Protein AF-A0A355BAM1-F1 (afdb_monomer)

Radius of gyration: 11.24 Å; Cα contacts (8 Å, |Δi|>4): 36; chains: 1; bounding box: 22×22×28 Å

Solvent-accessible surface area (backbone atoms only — not comparable to full-atom values): 3320 Å² total; per-residue (Å²): 112,68,65,64,50,51,57,51,49,72,75,42,56,67,69,58,46,55,58,56,46,73,80,37,80,88,58,72,47,76,48,76,47,73,46,96,88,70,47,80,46,76,49,69,41,76,57,38,60,73,76,113

Nearest PDB structures (foldseek):
  6bz1-assembly1_C  TM=3.986E-01  e=3.351E-01  Homo sapiens
  3mu6-assembly1_B  TM=3.699E-01  e=5.131E-01  Homo sapiens
  6wc2-assembly2_C  TM=4.211E-01  e=6.815E-01  Homo sapiens
  1n6j-assembly1_A  TM=4.150E-01  e=1.120E+00  Homo sapiens
  6c9l-assembly2_D  TM=4.317E-01  e=1.386E+00  Homo sapiens

Structure (mmCIF, N/CA/C/O backbone):
data_AF-A0A355BAM1-F1
#
_entry.id   AF-A0A355BAM1-F1
#
loop_
_atom_site.group_PDB
_atom_site.id
_atom_site.type_symbol
_atom_site.label_atom_id
_atom_site.label_alt_id
_atom_site.label_comp_id
_atom_site.label_asym_id
_atom_site.label_entity_id
_atom_site.label_seq_id
_atom_site.pdbx_PDB_ins_code
_atom_site.Cartn_x
_atom_site.Cartn_y
_atom_site.Cartn_z
_atom_site.occupancy
_atom_site.B_iso_or_equiv
_atom_site.auth_seq_id
_atom_site.auth_comp_id
_atom_site.auth_asym_id
_atom_site.auth_atom_id
_atom_site.pdbx_PDB_model_num
ATOM 1 N N . MET A 1 1 ? 1.450 -11.931 12.065 1.00 78.31 1 MET A N 1
ATOM 2 C CA . MET A 1 1 ? 0.445 -11.748 10.987 1.00 78.31 1 MET A CA 1
ATOM 3 C C . MET A 1 1 ? 0.825 -10.636 10.017 1.00 78.31 1 MET A C 1
ATOM 5 O O . MET A 1 1 ? 0.736 -10.875 8.823 1.00 78.31 1 MET A O 1
ATOM 9 N N . ALA A 1 2 ? 1.242 -9.456 10.494 1.00 89.56 2 ALA A N 1
ATOM 10 C CA . ALA A 1 2 ? 1.613 -8.332 9.625 1.00 89.56 2 ALA A CA 1
ATOM 11 C C . ALA A 1 2 ? 2.696 -8.681 8.585 1.00 89.56 2 ALA A C 1
ATOM 13 O O . ALA A 1 2 ? 2.522 -8.350 7.420 1.00 89.56 2 ALA A O 1
ATOM 14 N N . ASP A 1 3 ? 3.740 -9.413 8.984 1.00 91.69 3 ASP A N 1
ATOM 15 C CA . ASP A 1 3 ? 4.838 -9.833 8.099 1.00 91.69 3 ASP A CA 1
ATOM 16 C C . ASP A 1 3 ? 4.352 -10.632 6.875 1.00 91.69 3 ASP A C 1
ATOM 18 O O . ASP A 1 3 ? 4.581 -10.240 5.737 1.00 91.69 3 ASP A O 1
ATOM 22 N N . GLY A 1 4 ? 3.527 -11.663 7.090 1.00 94.44 4 GLY A N 1
ATOM 23 C CA . GLY A 1 4 ? 2.947 -12.439 5.987 1.00 94.44 4 GLY A CA 1
ATOM 24 C C . GLY A 1 4 ? 2.058 -11.612 5.051 1.00 94.44 4 GLY A C 1
ATOM 25 O O . GLY A 1 4 ? 2.058 -11.839 3.843 1.00 94.44 4 GLY A O 1
ATOM 26 N N . TYR A 1 5 ? 1.334 -10.619 5.581 1.00 93.88 5 TYR A N 1
ATOM 27 C CA . TYR A 1 5 ? 0.594 -9.676 4.741 1.00 93.88 5 TYR A CA 1
ATOM 28 C C . TYR A 1 5 ? 1.534 -8.764 3.951 1.00 93.88 5 TYR A C 1
ATOM 30 O O . TYR A 1 5 ? 1.290 -8.553 2.769 1.00 93.88 5 TYR A O 1
ATOM 38 N N . ALA A 1 6 ? 2.611 -8.261 4.556 1.00 94.25 6 ALA A N 1
ATOM 39 C CA . ALA A 1 6 ? 3.601 -7.449 3.859 1.00 94.25 6 ALA A CA 1
ATOM 40 C C . ALA A 1 6 ? 4.246 -8.23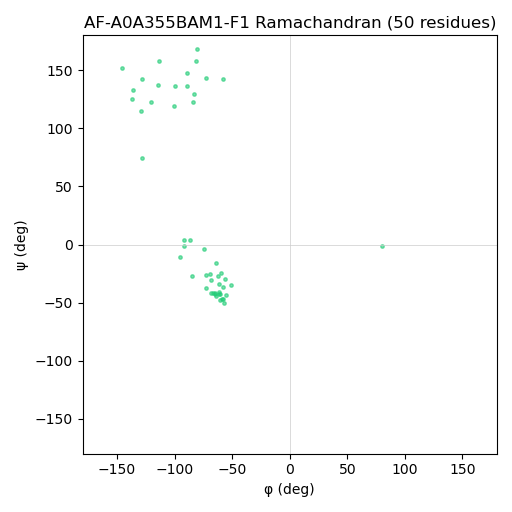2 2.706 1.00 94.25 6 ALA A C 1
ATOM 42 O O . ALA A 1 6 ? 4.250 -7.741 1.580 1.00 94.25 6 ALA A O 1
ATOM 43 N N . THR A 1 7 ? 4.685 -9.474 2.938 1.00 95.12 7 THR A N 1
ATOM 44 C CA . THR A 1 7 ? 5.214 -10.343 1.874 1.00 95.12 7 THR A CA 1
ATOM 45 C C . THR A 1 7 ? 4.183 -10.581 0.773 1.00 95.12 7 THR A C 1
ATOM 47 O O . THR A 1 7 ? 4.500 -10.425 -0.404 1.00 95.12 7 THR A O 1
ATOM 50 N N . ALA A 1 8 ? 2.935 -10.904 1.129 1.00 95.06 8 ALA A N 1
ATOM 51 C CA . ALA A 1 8 ? 1.878 -11.119 0.143 1.00 95.06 8 ALA A CA 1
ATOM 52 C C . ALA A 1 8 ? 1.599 -9.855 -0.690 1.00 95.06 8 ALA A C 1
ATOM 54 O O . ALA A 1 8 ? 1.478 -9.936 -1.910 1.00 95.06 8 ALA A O 1
ATOM 55 N N . PHE A 1 9 ? 1.547 -8.681 -0.056 1.00 95.06 9 PHE A N 1
ATOM 56 C CA . PHE A 1 9 ? 1.310 -7.411 -0.743 1.00 95.06 9 PHE A CA 1
ATOM 57 C C . PHE A 1 9 ? 2.479 -6.968 -1.630 1.00 95.06 9 PHE A C 1
ATOM 59 O O . PHE A 1 9 ? 2.230 -6.268 -2.603 1.00 95.06 9 PHE A O 1
ATOM 66 N N . MET A 1 10 ? 3.716 -7.392 -1.344 1.00 93.62 10 MET A N 1
ATOM 67 C CA . MET A 1 10 ? 4.874 -7.142 -2.218 1.00 93.62 10 MET A CA 1
ATOM 68 C C . MET A 1 10 ? 4.857 -7.995 -3.493 1.00 93.62 10 MET A C 1
ATOM 70 O O . MET A 1 10 ? 5.427 -7.596 -4.503 1.00 93.62 10 MET A O 1
ATOM 74 N N . VAL A 1 11 ? 4.209 -9.164 -3.458 1.00 95.56 11 VAL A N 1
ATOM 75 C CA . VAL A 1 11 ? 4.058 -10.049 -4.628 1.00 95.56 11 VAL A CA 1
ATOM 76 C C . VAL A 1 11 ? 2.861 -9.644 -5.497 1.00 95.56 11 VAL A C 1
ATOM 78 O O . VAL A 1 11 ? 2.835 -9.918 -6.694 1.00 95.56 11 VAL A O 1
ATOM 81 N N . MET A 1 12 ? 1.849 -9.008 -4.907 1.00 92.94 12 MET A N 1
ATOM 82 C CA . MET A 1 12 ? 0.619 -8.621 -5.596 1.00 92.94 12 MET A CA 1
ATOM 83 C C . MET A 1 12 ? 0.706 -7.235 -6.240 1.00 92.94 12 MET A C 1
ATOM 85 O O . MET A 1 12 ? 1.271 -6.302 -5.675 1.00 92.94 12 MET A O 1
ATOM 89 N N . ASP A 1 13 ? 0.012 -7.061 -7.368 1.00 93.75 13 ASP A N 1
ATOM 90 C CA . ASP A 1 13 ? -0.212 -5.737 -7.954 1.00 93.75 13 ASP A CA 1
ATOM 91 C C . ASP A 1 13 ? -0.924 -4.800 -6.967 1.00 93.75 13 ASP A C 1
ATOM 93 O O . ASP A 1 13 ? -1.854 -5.204 -6.257 1.00 93.75 13 ASP A O 1
ATOM 97 N N . ILE A 1 14 ? -0.550 -3.517 -6.971 1.00 94.06 14 ILE A N 1
ATOM 98 C CA . ILE A 1 14 ? -1.093 -2.521 -6.035 1.00 94.06 14 ILE A CA 1
ATOM 99 C C . ILE A 1 14 ? -2.624 -2.398 -6.119 1.00 94.06 14 ILE A C 1
ATOM 101 O O . ILE A 1 14 ? -3.297 -2.278 -5.095 1.00 94.06 14 ILE A O 1
ATOM 105 N N . GLU A 1 15 ? -3.202 -2.507 -7.316 1.00 93.62 15 GLU A N 1
ATOM 106 C CA . GLU A 1 15 ? -4.653 -2.446 -7.527 1.00 93.62 15 GLU A CA 1
ATOM 107 C C . GLU A 1 15 ? -5.376 -3.630 -6.867 1.00 93.62 15 GLU A C 1
ATOM 109 O O . GLU A 1 15 ? -6.397 -3.451 -6.193 1.00 93.62 15 GLU A O 1
ATOM 114 N N . LYS A 1 16 ? -4.804 -4.837 -6.987 1.00 94.88 16 LYS A N 1
ATOM 115 C CA . LYS A 1 16 ? -5.315 -6.056 -6.341 1.00 94.88 16 LYS A CA 1
ATOM 116 C C . LYS A 1 16 ? -5.184 -5.959 -4.824 1.00 94.88 16 LYS A C 1
ATOM 118 O O . LYS A 1 16 ? -6.127 -6.295 -4.107 1.00 94.88 16 LYS A O 1
ATOM 123 N N . SER A 1 17 ? -4.058 -5.442 -4.336 1.00 94.81 17 SER A N 1
ATOM 124 C CA . SER A 1 17 ? -3.813 -5.191 -2.912 1.00 94.81 17 SER A CA 1
ATOM 125 C C . SER A 1 17 ? -4.857 -4.243 -2.315 1.00 94.81 17 SER A C 1
ATOM 127 O O . SER A 1 17 ? -5.462 -4.555 -1.288 1.00 94.81 17 SER A O 1
ATOM 129 N N . ILE A 1 18 ? 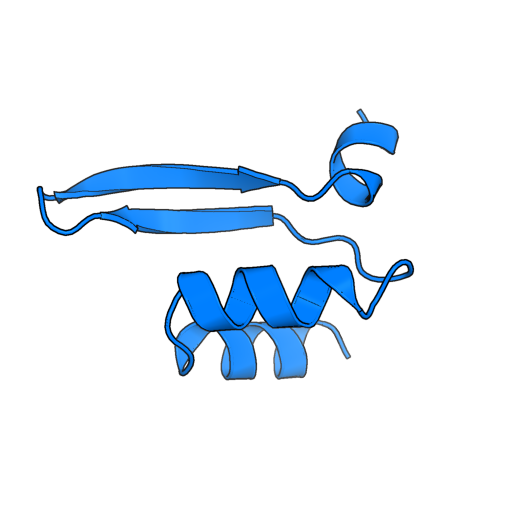-5.159 -3.130 -2.991 1.00 93.44 18 ILE 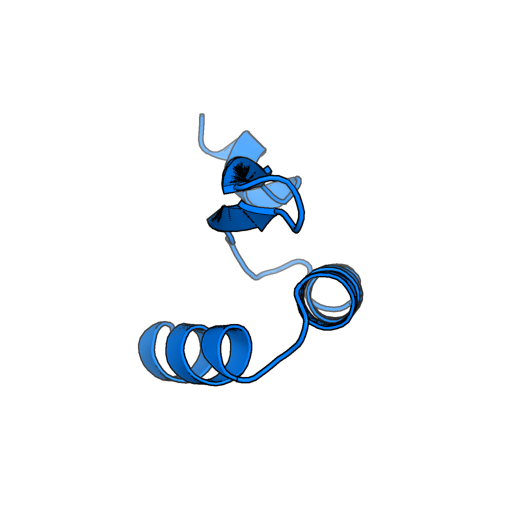A N 1
ATOM 130 C CA . ILE A 1 18 ? -6.192 -2.177 -2.558 1.00 93.44 18 ILE A CA 1
ATOM 131 C C . ILE A 1 18 ? -7.587 -2.820 -2.569 1.00 93.44 18 ILE A C 1
ATOM 133 O O . ILE A 1 18 ? -8.351 -2.647 -1.615 1.00 93.44 18 ILE A O 1
ATOM 137 N N . ALA A 1 19 ? -7.936 -3.576 -3.615 1.00 94.25 19 ALA A N 1
ATOM 138 C CA . ALA A 1 19 ? -9.224 -4.267 -3.699 1.00 94.25 19 ALA A CA 1
ATOM 139 C C . ALA A 1 19 ? -9.405 -5.300 -2.573 1.00 94.25 19 ALA A C 1
ATOM 141 O O . ALA A 1 19 ? -10.470 -5.364 -1.960 1.00 94.25 19 ALA A O 1
ATOM 142 N N . PHE A 1 20 ? -8.354 -6.054 -2.243 1.00 93.00 20 PHE A N 1
ATOM 143 C CA . PHE A 1 20 ? -8.367 -7.026 -1.151 1.00 93.00 20 PHE A CA 1
ATOM 144 C C . PHE A 1 20 ? -8.649 -6.375 0.210 1.00 93.00 20 PHE A C 1
ATOM 146 O O . PHE A 1 20 ? -9.451 -6.885 0.995 1.00 93.00 20 PHE A O 1
ATOM 153 N N . ILE A 1 21 ? -8.029 -5.224 0.486 1.00 93.06 21 ILE A N 1
ATOM 154 C CA . ILE A 1 21 ? -8.177 -4.522 1.770 1.00 93.06 21 ILE A CA 1
ATOM 155 C C . ILE A 1 21 ? -9.589 -3.962 1.953 1.00 93.06 21 ILE A C 1
ATOM 157 O O . ILE A 1 21 ? -10.080 -3.927 3.081 1.00 93.06 21 ILE A O 1
ATOM 161 N N . LYS A 1 22 ? -10.287 -3.581 0.871 1.00 88.75 22 LYS A N 1
ATOM 162 C CA . LYS A 1 22 ? -11.686 -3.113 0.951 1.00 88.75 22 LYS A CA 1
ATOM 163 C C . LYS A 1 22 ? -12.615 -4.142 1.609 1.00 88.75 22 LYS A C 1
ATOM 165 O O . LYS A 1 22 ? -13.551 -3.746 2.294 1.00 88.75 22 LYS A O 1
ATOM 170 N N . ASN A 1 23 ? -12.311 -5.433 1.471 1.00 88.56 23 ASN A N 1
ATOM 171 C CA . ASN A 1 23 ? -13.074 -6.532 2.073 1.00 88.56 23 ASN A CA 1
ATOM 172 C C . ASN A 1 23 ? -12.556 -6.953 3.465 1.00 88.56 23 ASN A C 1
ATOM 174 O O . ASN A 1 23 ? -13.042 -7.922 4.044 1.00 88.56 23 ASN A O 1
ATOM 178 N N . LYS A 1 24 ? -11.555 -6.253 4.014 1.00 88.06 24 LYS A N 1
ATOM 179 C CA . LYS A 1 24 ? -10.904 -6.554 5.298 1.00 88.06 24 LYS A CA 1
ATOM 180 C C . LYS A 1 24 ? -10.894 -5.297 6.188 1.00 88.06 24 LYS A C 1
ATOM 182 O O . LYS A 1 24 ? -9.836 -4.696 6.383 1.00 88.06 24 LYS A O 1
ATOM 187 N N . PRO A 1 25 ? -12.042 -4.900 6.770 1.00 81.31 25 PRO A N 1
ATOM 188 C CA . PRO A 1 25 ? -12.175 -3.629 7.497 1.00 81.31 25 PRO A CA 1
ATOM 189 C C . PRO A 1 25 ? -11.299 -3.519 8.759 1.00 81.31 25 PRO A C 1
ATOM 191 O O . PRO A 1 25 ? -11.072 -2.415 9.249 1.00 81.31 25 PRO A O 1
ATOM 194 N N . ASN A 1 26 ? -10.776 -4.642 9.263 1.00 88.62 26 ASN A N 1
ATOM 195 C CA . ASN A 1 26 ? -9.954 -4.698 10.477 1.00 88.62 26 ASN A CA 1
ATOM 196 C C . ASN A 1 26 ? -8.443 -4.579 10.214 1.00 88.62 26 ASN A C 1
ATOM 198 O O . ASN A 1 26 ? -7.661 -4.628 11.161 1.00 88.62 26 ASN A O 1
ATOM 202 N N . LEU A 1 27 ? -8.012 -4.463 8.954 1.00 90.94 27 LEU A N 1
ATOM 203 C CA . LEU A 1 27 ? -6.600 -4.278 8.627 1.00 90.94 27 LEU A CA 1
ATOM 204 C C . LEU A 1 27 ? -6.246 -2.792 8.598 1.00 90.94 27 LEU A C 1
ATOM 206 O O . LEU A 1 27 ? -6.957 -1.982 8.009 1.00 90.94 27 LEU A O 1
ATOM 210 N N . TYR A 1 28 ? -5.108 -2.454 9.192 1.00 93.06 28 TYR A N 1
ATOM 211 C CA . TYR A 1 28 ? -4.489 -1.137 9.099 1.00 93.06 28 TYR A CA 1
ATOM 212 C C . TYR A 1 28 ? -3.373 -1.245 8.072 1.00 93.06 28 TYR A C 1
ATOM 214 O O . TYR A 1 28 ? -2.474 -2.070 8.237 1.00 93.06 28 TYR A O 1
ATOM 222 N N . VAL A 1 29 ? -3.459 -0.475 6.988 1.00 93.31 29 VAL A N 1
ATOM 223 C CA . VAL A 1 29 ? -2.506 -0.589 5.882 1.00 93.31 29 VAL A CA 1
ATOM 224 C C . VAL A 1 29 ? -2.072 0.785 5.408 1.00 93.31 29 VAL A C 1
ATOM 226 O O . VAL A 1 29 ? -2.901 1.658 5.138 1.00 93.31 29 VAL A O 1
ATOM 229 N N . PHE A 1 30 ? -0.760 0.917 5.246 1.00 94.69 30 PHE A N 1
ATOM 230 C CA . PHE A 1 30 ? -0.109 2.033 4.590 1.00 94.69 30 PHE A CA 1
ATOM 231 C C . PHE A 1 30 ? 0.855 1.485 3.536 1.00 94.69 30 PHE A C 1
ATOM 233 O O . PHE A 1 30 ? 1.811 0.787 3.866 1.00 94.69 30 PHE A O 1
ATOM 240 N N . PHE A 1 31 ? 0.575 1.765 2.267 1.00 95.19 31 PHE A N 1
ATOM 241 C CA . PHE A 1 31 ? 1.445 1.418 1.153 1.00 95.19 31 PHE A CA 1
ATOM 242 C C . PHE A 1 31 ? 2.256 2.627 0.717 1.00 95.19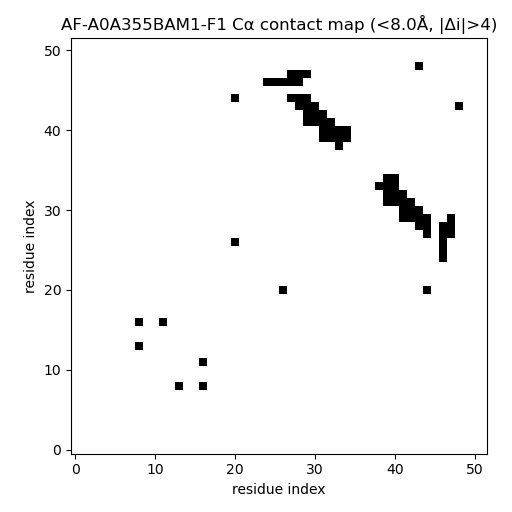 31 PHE A C 1
ATOM 244 O O . PHE A 1 31 ? 1.711 3.714 0.522 1.00 95.19 31 PHE A O 1
ATOM 251 N N . ILE A 1 32 ? 3.539 2.384 0.479 1.00 95.3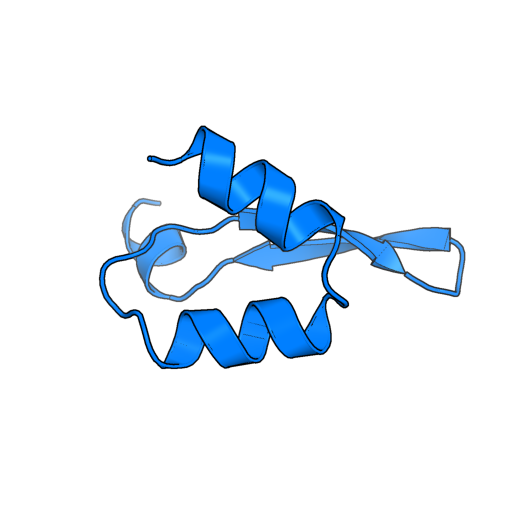1 32 ILE A N 1
ATOM 252 C CA . ILE A 1 32 ? 4.442 3.273 -0.242 1.00 95.31 32 ILE A CA 1
ATOM 253 C C . ILE A 1 32 ? 4.937 2.463 -1.436 1.00 95.31 32 ILE A C 1
ATOM 255 O O . ILE A 1 32 ? 5.449 1.361 -1.253 1.00 95.31 32 ILE A O 1
ATOM 259 N N . TYR A 1 33 ? 4.722 2.962 -2.649 1.00 94.12 33 TYR A N 1
ATOM 260 C CA . TYR A 1 33 ? 5.025 2.223 -3.873 1.00 94.12 33 TYR A CA 1
ATOM 261 C C . TYR A 1 33 ? 5.506 3.156 -4.982 1.00 94.12 33 TYR A C 1
ATOM 263 O O . TYR A 1 33 ? 5.141 4.331 -5.022 1.00 94.12 33 TYR A O 1
ATOM 271 N N . ALA A 1 34 ? 6.327 2.627 -5.886 1.00 92.88 34 ALA A N 1
ATOM 272 C CA . ALA A 1 34 ? 6.735 3.333 -7.093 1.00 92.88 34 ALA A CA 1
ATOM 273 C C . ALA A 1 34 ? 5.659 3.172 -8.174 1.00 92.88 34 ALA A C 1
ATOM 275 O O . ALA A 1 34 ? 5.199 2.063 -8.449 1.00 92.88 34 ALA A O 1
ATOM 276 N N . ALA A 1 35 ? 5.241 4.279 -8.774 1.00 90.12 35 ALA A N 1
ATOM 277 C CA . ALA A 1 35 ? 4.386 4.272 -9.947 1.00 90.12 35 ALA A CA 1
ATOM 278 C C . ALA A 1 35 ? 5.206 4.021 -11.221 1.00 90.12 35 ALA A C 1
ATOM 280 O O . ALA A 1 35 ? 6.435 4.080 -11.226 1.00 90.12 35 ALA A O 1
ATOM 281 N N . THR A 1 36 ? 4.509 3.756 -12.324 1.00 91.31 36 THR A N 1
ATOM 282 C CA . THR A 1 36 ? 5.111 3.467 -13.637 1.00 91.31 36 THR A CA 1
ATOM 283 C C . THR A 1 36 ? 5.977 4.603 -14.181 1.00 91.31 36 THR A C 1
ATOM 285 O O . THR A 1 36 ? 6.860 4.360 -14.993 1.00 91.31 36 THR A O 1
ATOM 288 N N . ASP A 1 37 ? 5.731 5.836 -13.742 1.00 94.12 37 ASP A N 1
ATOM 289 C CA . ASP A 1 37 ? 6.497 7.035 -14.096 1.00 94.12 37 ASP A CA 1
ATOM 290 C C . ASP A 1 37 ? 7.718 7.269 -13.183 1.00 94.12 37 ASP A C 1
ATOM 292 O O . ASP A 1 37 ? 8.394 8.288 -13.303 1.00 94.12 37 ASP A O 1
ATOM 296 N N . GLY A 1 38 ? 7.999 6.347 -12.256 1.00 92.50 38 GLY A N 1
ATOM 297 C CA . GLY A 1 38 ? 9.072 6.468 -11.269 1.00 92.50 38 GLY A CA 1
ATOM 298 C C . GLY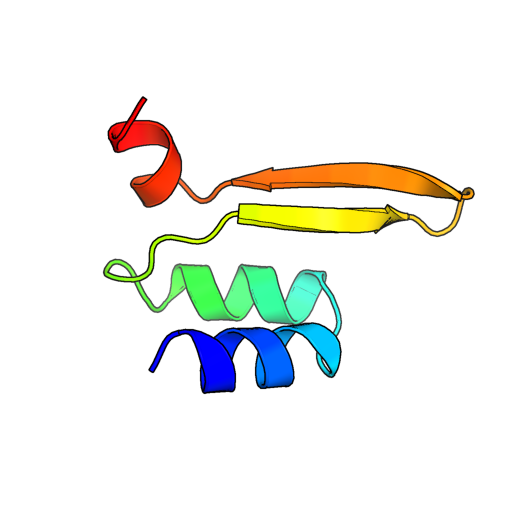 A 1 38 ? 8.723 7.346 -10.065 1.00 92.50 38 GLY A C 1
ATOM 299 O O . GLY A 1 38 ? 9.541 7.470 -9.153 1.00 92.50 38 GLY A O 1
ATOM 300 N N . SER A 1 39 ? 7.522 7.936 -10.012 1.00 95.88 39 SER A N 1
ATOM 301 C CA . SER A 1 39 ? 7.086 8.718 -8.854 1.00 95.88 39 SER A CA 1
ATOM 302 C C . SER A 1 39 ? 6.767 7.816 -7.662 1.00 95.88 39 SER A C 1
ATOM 304 O O . SER A 1 39 ? 6.213 6.725 -7.805 1.00 95.88 39 SER A O 1
ATOM 306 N N . VAL A 1 40 ? 7.093 8.276 -6.455 1.00 95.69 40 VAL A N 1
ATOM 307 C CA . VAL A 1 40 ? 6.698 7.585 -5.224 1.00 95.69 40 VAL A CA 1
ATOM 308 C C . VAL A 1 40 ? 5.281 8.006 -4.863 1.00 95.69 40 VAL A C 1
ATOM 310 O O . VAL A 1 40 ? 5.000 9.187 -4.659 1.00 95.69 40 VAL A O 1
ATOM 313 N N . LYS A 1 41 ? 4.385 7.028 -4.753 1.00 96.12 41 LYS A N 1
ATOM 314 C CA . LYS A 1 41 ? 2.997 7.218 -4.343 1.00 96.12 41 LYS A CA 1
ATOM 315 C C . LYS A 1 41 ? 2.735 6.551 -3.006 1.00 96.12 41 LYS A C 1
ATOM 317 O O . LYS A 1 41 ? 3.437 5.640 -2.569 1.00 96.12 41 LYS A O 1
ATOM 322 N N . GLN A 1 42 ? 1.692 7.043 -2.356 1.00 95.25 42 GLN A N 1
ATOM 323 C CA . GLN A 1 42 ? 1.274 6.593 -1.043 1.00 95.25 42 GLN A CA 1
ATOM 324 C C . GLN A 1 42 ? -0.211 6.250 -1.065 1.00 95.25 42 GLN A C 1
ATOM 326 O O . GLN A 1 42 ? -1.008 6.930 -1.711 1.00 95.25 42 GLN A O 1
ATOM 331 N N . TYR A 1 43 ? -0.589 5.199 -0.345 1.00 93.62 43 TYR A N 1
ATOM 332 C CA . TYR A 1 43 ? -1.982 4.830 -0.134 1.00 93.62 4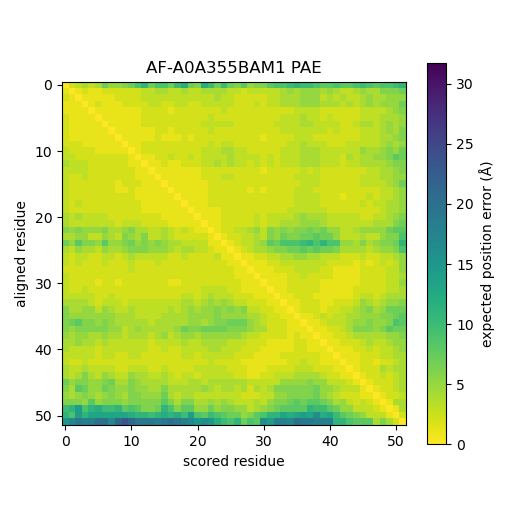3 TYR A CA 1
ATOM 333 C C . TYR A 1 43 ? -2.203 4.439 1.325 1.00 93.62 43 TYR A C 1
ATOM 335 O O . TYR A 1 43 ? -1.548 3.535 1.837 1.00 93.62 43 TYR A O 1
ATOM 343 N N . LYS A 1 44 ? -3.166 5.089 1.979 1.00 93.50 44 LYS A N 1
ATOM 344 C CA . LYS A 1 44 ? -3.641 4.750 3.325 1.00 93.50 44 LYS A CA 1
ATOM 345 C C . LYS A 1 44 ? -5.088 4.288 3.225 1.00 93.50 44 LYS A C 1
ATOM 347 O O . LYS A 1 44 ? -5.885 4.900 2.512 1.00 93.50 44 LYS A O 1
ATOM 352 N N . ASN A 1 45 ? -5.451 3.228 3.941 1.00 91.19 45 ASN A N 1
ATOM 353 C CA . ASN A 1 45 ? -6.861 2.872 4.060 1.00 91.19 45 ASN A CA 1
ATOM 354 C C . ASN A 1 45 ? -7.551 3.726 5.141 1.00 91.19 45 ASN A C 1
ATOM 356 O O . ASN A 1 45 ? -6.905 4.228 6.059 1.00 91.19 45 ASN A O 1
ATOM 360 N N . LYS A 1 46 ? -8.885 3.850 5.069 1.00 87.00 46 LYS A N 1
ATOM 361 C CA . LYS A 1 46 ? -9.684 4.669 6.008 1.00 87.00 46 LYS A CA 1
ATOM 362 C C . LYS A 1 46 ? -9.388 4.362 7.478 1.00 87.00 46 LYS A C 1
ATOM 364 O O . LYS A 1 46 ? -9.448 5.248 8.322 1.00 87.00 46 LYS A O 1
ATOM 369 N N . LYS A 1 47 ? -9.095 3.095 7.782 1.00 85.75 47 LYS A N 1
ATOM 370 C CA . LYS A 1 47 ? -8.836 2.650 9.146 1.00 85.75 47 LYS A CA 1
ATOM 371 C C . LYS A 1 47 ? -7.479 3.132 9.664 1.00 85.75 47 LYS A C 1
ATOM 373 O O . LYS A 1 47 ? -7.405 3.524 10.821 1.00 85.75 47 LYS A O 1
ATOM 378 N N . PHE A 1 48 ? -6.453 3.166 8.813 1.00 87.06 48 PHE A N 1
ATOM 379 C CA . PHE A 1 48 ? -5.158 3.755 9.147 1.00 87.06 48 PHE A CA 1
ATOM 380 C C . PHE A 1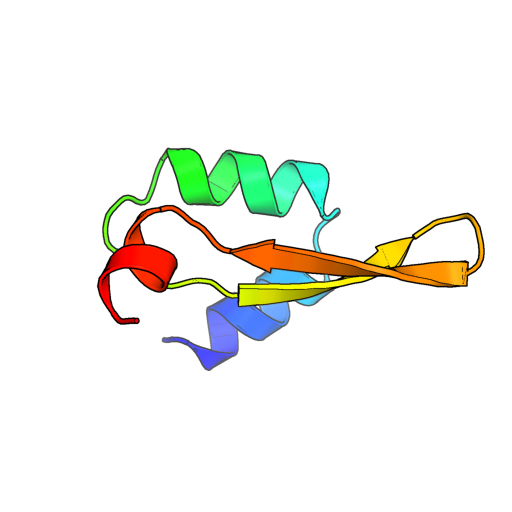 48 ? -5.267 5.266 9.384 1.00 87.06 48 PHE A C 1
ATOM 382 O O . PHE A 1 48 ? -4.743 5.753 10.374 1.00 87.06 48 PHE A O 1
ATOM 389 N N . THR A 1 49 ? -6.026 5.992 8.555 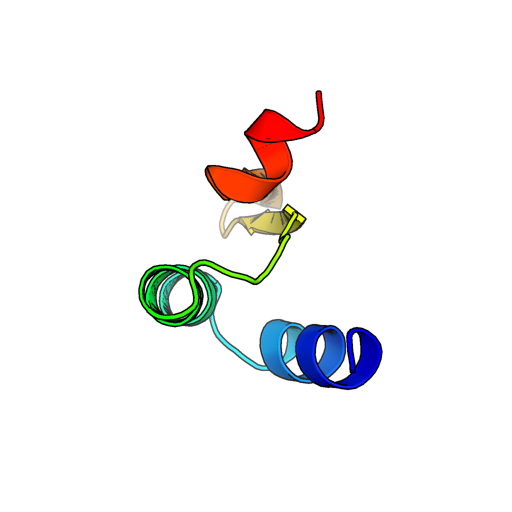1.00 83.19 49 THR A N 1
ATOM 390 C CA . THR A 1 49 ? -6.249 7.442 8.735 1.00 83.19 49 THR A CA 1
ATOM 391 C C . THR A 1 49 ? -6.958 7.783 10.049 1.00 83.19 49 THR A C 1
ATOM 393 O O . THR A 1 49 ? -6.766 8.862 10.580 1.00 83.19 49 THR A O 1
ATOM 396 N N . SER A 1 50 ? -7.758 6.868 10.602 1.00 79.44 50 SER A N 1
ATOM 397 C CA . SER A 1 50 ? -8.440 7.062 11.890 1.00 79.44 50 SER A CA 1
ATOM 398 C C . SER A 1 50 ? -7.512 6.952 13.115 1.00 79.44 50 SER A C 1
ATOM 400 O O . SER A 1 50 ? -8.006 7.090 14.233 1.00 79.44 50 SER A O 1
ATOM 402 N N . LEU A 1 51 ? -6.229 6.619 12.930 1.00 75.06 51 LEU A N 1
ATOM 403 C CA . LEU A 1 51 ? -5.218 6.593 13.995 1.00 75.06 51 LEU A CA 1
ATOM 404 C C . LEU A 1 51 ? -4.394 7.890 14.077 1.00 75.06 51 LEU A C 1
ATOM 406 O O . LEU A 1 51 ? -3.629 8.034 15.028 1.00 75.06 51 LEU A O 1
ATOM 410 N N . GLU A 1 52 ? -4.513 8.774 13.081 1.00 57.94 52 GLU A N 1
ATOM 411 C CA . GLU A 1 52 ? -3.869 10.098 13.024 1.00 57.94 52 GLU A CA 1
ATOM 412 C C . GLU A 1 52 ? -4.783 11.163 13.644 1.00 57.94 52 GLU A C 1
ATOM 414 O O . GLU A 1 52 ? -4.246 12.029 14.369 1.00 57.94 52 GLU A O 1
#

Secondary structure (DSSP, 8-state):
-HHHHHHHHHHS-HHHHHHHHHT-TT---EEEEE-TTS-EEEEE-HHHHTT-

Mean predicted aligned error: 3.42 Å

Sequence (52 aa):
MADGYATAFMVMDIEKSIAFIKNKPNLYVFFIYAATDGSVKQYKNKKFTSLE

Foldseek 3Di:
DVVVLVVVCVVDDPVVNVVVVVVVVPDWDKDWDQDPVRDIDIDGDPNNVVVD

pLDDT: mean 90.84, std 6.59, range [57.94, 96.12]